Protein AF-A0A326QQ87-F1 (afdb_monomer_lite)

Secondary structure (DSSP, 8-state):
----HHHHHHHHHHHHTS--EEEEEEE-STTEEEEEEEETTEEEEEEEETTT--EEEEEEEE---------

pLDDT: mean 86.29, std 13.6, range [43.56, 96.94]

Radius of gyration: 13.5 Å; chains: 1; bounding box: 39×18×40 Å

Foldseek 3Di:
DDQDQVNVQVLVCVVVVFRKHFPDWDDDPDQKIWGWIDTVQFIWIWIARNVVRDIDIDTPGGNPPPPPPPD

Sequence (71 aa):
MHQTRAAIARQLSSHQGEAVQVVKADVAQGHRIRGLAVCPGRVMSFVLDACTGSVRTRNLLELSSLTRDLA

Structure (mmCIF, N/CA/C/O backbone):
data_AF-A0A326QQ87-F1
#
_entry.id   AF-A0A326QQ87-F1
#
loop_
_atom_site.group_PDB
_atom_site.id
_atom_site.type_symbol
_atom_site.label_atom_id
_atom_site.label_alt_id
_atom_site.label_comp_id
_atom_site.label_asym_id
_atom_site.label_entity_id
_atom_site.label_seq_id
_atom_site.pdbx_PDB_ins_code
_atom_site.Cartn_x
_atom_site.Cartn_y
_atom_site.Cartn_z
_atom_site.occupancy
_atom_site.B_iso_or_equiv
_atom_site.auth_seq_id
_atom_site.auth_comp_id
_atom_site.auth_asym_id
_atom_site.auth_atom_id
_atom_site.pdbx_PDB_model_num
ATOM 1 N N . MET A 1 1 ? 16.479 -2.684 -8.523 1.00 50.38 1 MET A N 1
ATOM 2 C CA . MET A 1 1 ? 15.973 -2.404 -7.160 1.00 50.38 1 MET A CA 1
ATOM 3 C C . MET A 1 1 ? 14.808 -3.341 -6.873 1.00 50.38 1 MET A C 1
ATOM 5 O O . MET A 1 1 ? 13.780 -3.207 -7.522 1.00 50.38 1 MET A O 1
ATOM 9 N N . HIS A 1 2 ? 14.960 -4.310 -5.967 1.00 56.66 2 HIS A N 1
ATOM 10 C CA . HIS A 1 2 ? 13.829 -5.117 -5.495 1.00 56.66 2 HIS A CA 1
ATOM 11 C C . HIS A 1 2 ? 13.133 -4.362 -4.363 1.00 56.66 2 HIS A C 1
ATOM 13 O O . HIS A 1 2 ? 13.715 -4.166 -3.300 1.00 56.66 2 HIS A O 1
ATOM 19 N N . GLN A 1 3 ? 11.908 -3.894 -4.594 1.00 66.12 3 GLN A N 1
ATOM 20 C CA . GLN A 1 3 ? 11.119 -3.249 -3.549 1.00 66.12 3 GLN A CA 1
ATOM 21 C C . GLN A 1 3 ? 10.443 -4.326 -2.695 1.00 66.12 3 GLN A C 1
ATOM 23 O O . GLN A 1 3 ? 9.602 -5.086 -3.173 1.00 66.12 3 GLN A O 1
ATOM 28 N N . THR A 1 4 ? 10.825 -4.414 -1.424 1.00 82.69 4 THR A N 1
ATOM 29 C CA . THR A 1 4 ? 10.236 -5.368 -0.477 1.00 82.69 4 THR A CA 1
ATOM 30 C C . THR A 1 4 ? 8.796 -4.963 -0.141 1.00 82.69 4 THR A C 1
ATOM 32 O O . THR A 1 4 ? 8.496 -3.772 -0.043 1.00 82.69 4 THR A O 1
ATOM 35 N N . ARG A 1 5 ? 7.903 -5.928 0.132 1.00 85.00 5 ARG A N 1
ATOM 36 C CA . ARG A 1 5 ? 6.503 -5.671 0.556 1.00 85.00 5 ARG A CA 1
ATOM 37 C C . ARG A 1 5 ? 6.386 -4.649 1.696 1.00 85.00 5 ARG A C 1
ATOM 39 O O . ARG A 1 5 ? 5.476 -3.830 1.681 1.00 85.00 5 ARG A O 1
ATOM 46 N N . ALA A 1 6 ? 7.333 -4.643 2.636 1.00 88.81 6 ALA A N 1
ATOM 47 C CA . ALA A 1 6 ? 7.391 -3.671 3.730 1.00 88.81 6 ALA A CA 1
ATOM 48 C C . ALA A 1 6 ? 7.684 -2.228 3.266 1.00 88.81 6 ALA A C 1
ATOM 50 O O . ALA A 1 6 ? 7.181 -1.271 3.850 1.00 88.81 6 ALA A O 1
ATOM 51 N N . ALA A 1 7 ? 8.486 -2.043 2.214 1.00 90.50 7 ALA A N 1
ATOM 52 C CA . ALA A 1 7 ? 8.741 -0.720 1.642 1.00 90.50 7 ALA A CA 1
ATOM 53 C C . ALA A 1 7 ? 7.491 -0.176 0.936 1.00 90.50 7 ALA A C 1
ATOM 55 O O . ALA A 1 7 ? 7.123 0.976 1.151 1.00 90.50 7 ALA A O 1
ATOM 56 N N . ILE A 1 8 ? 6.800 -1.037 0.182 1.00 91.75 8 ILE A N 1
ATOM 57 C CA . ILE A 1 8 ? 5.531 -0.702 -0.476 1.00 91.75 8 ILE A CA 1
ATOM 58 C C . ILE A 1 8 ? 4.479 -0.320 0.573 1.00 91.75 8 ILE A C 1
ATOM 60 O O . ILE A 1 8 ? 3.841 0.720 0.446 1.00 91.75 8 ILE A O 1
ATOM 64 N N . ALA A 1 9 ? 4.347 -1.111 1.644 1.00 93.44 9 ALA A N 1
ATOM 65 C CA . ALA A 1 9 ? 3.428 -0.820 2.743 1.00 93.44 9 ALA A CA 1
ATOM 66 C C . ALA A 1 9 ? 3.696 0.557 3.368 1.00 93.44 9 ALA A C 1
ATOM 68 O O . ALA A 1 9 ? 2.765 1.332 3.533 1.00 93.44 9 ALA A O 1
ATOM 69 N N . ARG A 1 10 ? 4.962 0.917 3.632 1.00 93.25 10 ARG A N 1
ATOM 70 C CA . ARG A 1 10 ? 5.310 2.246 4.169 1.00 93.25 10 ARG A CA 1
ATOM 71 C C . ARG A 1 10 ? 4.907 3.395 3.243 1.00 93.25 10 ARG A C 1
ATOM 73 O O . ARG A 1 10 ? 4.375 4.390 3.726 1.00 93.25 10 ARG A O 1
ATOM 80 N N . GLN A 1 11 ? 5.135 3.269 1.934 1.00 92.6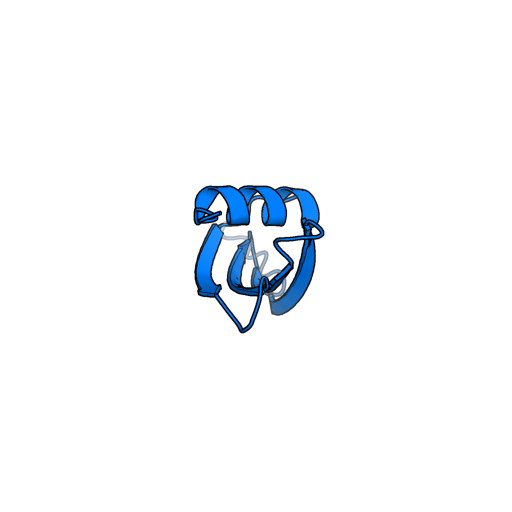9 11 GLN A N 1
ATOM 81 C CA . GLN A 1 11 ? 4.705 4.294 0.974 1.00 92.69 11 GLN A CA 1
ATOM 82 C C . GLN A 1 11 ? 3.184 4.420 0.919 1.00 92.69 11 GLN A C 1
ATOM 84 O O . GLN A 1 11 ? 2.668 5.535 0.928 1.00 92.69 11 GLN A O 1
ATOM 89 N N . LEU A 1 12 ? 2.470 3.293 0.897 1.00 94.06 12 LEU A N 1
ATOM 90 C CA . LEU A 1 12 ? 1.011 3.300 0.905 1.00 94.06 12 LEU A CA 1
ATOM 91 C C . LEU A 1 12 ? 0.462 3.905 2.200 1.00 94.06 12 LEU A C 1
ATOM 93 O O . LEU A 1 12 ? -0.442 4.728 2.127 1.00 94.06 12 LEU A O 1
ATOM 97 N N . SER A 1 13 ? 1.034 3.570 3.360 1.00 94.50 13 SER A N 1
ATOM 98 C CA . SER A 1 13 ? 0.617 4.155 4.637 1.00 94.50 13 SER A CA 1
ATOM 99 C C . SER A 1 13 ? 0.831 5.667 4.674 1.00 94.50 13 SER A C 1
ATOM 101 O O . SER A 1 13 ? -0.049 6.402 5.109 1.00 94.50 13 SER A O 1
ATOM 103 N N . SER A 1 14 ? 1.970 6.145 4.160 1.00 93.50 14 SER A N 1
ATOM 104 C CA . SER A 1 14 ? 2.249 7.583 4.043 1.00 93.50 14 SER A CA 1
ATOM 105 C C . SER A 1 14 ? 1.247 8.291 3.121 1.00 93.50 14 SER A C 1
ATOM 107 O O . SER A 1 14 ? 0.766 9.372 3.441 1.00 93.50 14 SER A O 1
ATOM 109 N N . HIS A 1 15 ? 0.879 7.657 2.002 1.00 91.81 15 HIS A N 1
ATOM 110 C CA . HIS A 1 15 ? -0.090 8.207 1.051 1.00 91.81 15 HIS A CA 1
ATOM 111 C C . HIS A 1 15 ? -1.529 8.225 1.594 1.00 91.81 15 HIS A C 1
ATOM 113 O O . HIS A 1 15 ? -2.268 9.166 1.324 1.00 91.81 15 HIS A O 1
ATOM 119 N N . GLN A 1 16 ? -1.944 7.184 2.322 1.00 89.31 16 GLN A N 1
ATOM 120 C CA . GLN A 1 16 ? -3.317 7.055 2.825 1.00 89.31 16 GLN A CA 1
ATOM 121 C C . GLN A 1 16 ? -3.529 7.735 4.187 1.00 89.31 16 GLN A C 1
ATOM 123 O O . GLN A 1 16 ? -4.670 7.975 4.566 1.00 89.31 16 GLN A O 1
ATOM 128 N N . GLY A 1 17 ? -2.456 8.049 4.923 1.00 91.38 17 GLY A N 1
ATOM 129 C CA . GLY A 1 17 ? -2.539 8.609 6.277 1.00 91.38 17 GLY A CA 1
ATOM 130 C C . GLY A 1 17 ? -2.936 7.589 7.352 1.00 91.38 17 GLY A C 1
ATOM 131 O O . GLY A 1 17 ? -3.289 7.968 8.464 1.00 91.38 17 GLY A O 1
ATOM 132 N N . GLU A 1 18 ? -2.881 6.295 7.038 1.00 91.12 18 GLU A N 1
ATOM 133 C CA . GLU A 1 18 ? -3.316 5.199 7.908 1.00 91.12 18 GLU A CA 1
ATOM 134 C C . GLU A 1 18 ? -2.446 3.954 7.705 1.00 91.12 18 GLU A C 1
ATOM 136 O O . GLU A 1 18 ? -1.710 3.843 6.725 1.00 91.12 18 GLU A O 1
ATOM 141 N N . ALA A 1 19 ? -2.503 2.998 8.633 1.00 93.56 19 ALA A N 1
ATOM 142 C CA . ALA A 1 19 ? -1.730 1.768 8.516 1.00 93.56 19 ALA A CA 1
ATOM 143 C C . ALA A 1 19 ? -2.253 0.895 7.362 1.00 93.56 19 ALA A C 1
ATOM 145 O O . ALA A 1 19 ? -3.395 0.433 7.382 1.00 93.56 19 ALA A O 1
ATOM 146 N N . VAL A 1 20 ? -1.391 0.633 6.378 1.00 95.81 20 VAL A N 1
ATOM 147 C CA . VAL A 1 20 ? -1.698 -0.205 5.217 1.00 95.81 20 VAL A CA 1
ATOM 148 C C . VAL A 1 20 ? -0.922 -1.521 5.269 1.00 95.81 20 VAL A C 1
ATOM 150 O O . VAL A 1 20 ? 0.299 -1.544 5.441 1.00 95.81 20 VAL A O 1
ATOM 153 N N . GLN A 1 21 ? -1.618 -2.629 5.022 1.00 95.94 21 GLN A N 1
ATOM 154 C CA . GLN A 1 21 ? -1.023 -3.947 4.815 1.00 95.94 21 GLN A CA 1
ATOM 155 C C . GLN A 1 21 ? -1.128 -4.357 3.343 1.00 95.94 21 GLN A C 1
ATOM 157 O O . GLN A 1 21 ? -2.210 -4.399 2.762 1.00 95.94 21 GLN A O 1
ATOM 162 N N . VAL A 1 22 ? 0.004 -4.720 2.734 1.00 96.06 22 VAL A N 1
ATOM 163 C CA . VAL A 1 22 ? 0.049 -5.237 1.356 1.00 96.06 22 VAL A CA 1
ATOM 164 C C . VAL A 1 22 ? -0.327 -6.717 1.350 1.00 96.06 22 VAL A C 1
ATOM 166 O O . VAL A 1 22 ? 0.418 -7.551 1.872 1.00 96.06 22 VAL A O 1
ATOM 169 N N . VAL A 1 23 ? -1.442 -7.058 0.704 1.00 95.00 23 VAL A N 1
ATOM 170 C CA . VAL A 1 23 ? -1.931 -8.439 0.539 1.00 95.00 23 VAL A CA 1
ATOM 171 C C . VAL A 1 23 ? -1.208 -9.129 -0.611 1.00 95.00 23 VAL A C 1
ATOM 173 O O . VAL A 1 23 ? -0.692 -10.237 -0.452 1.00 95.00 23 VAL A O 1
ATOM 176 N N . LYS A 1 24 ? -1.117 -8.445 -1.753 1.00 93.69 24 LYS A N 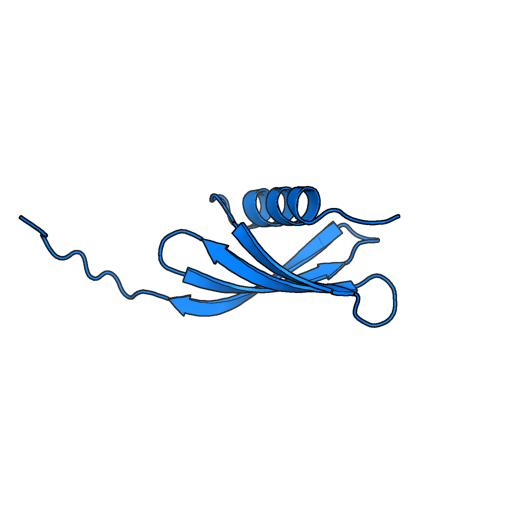1
ATOM 177 C CA . LYS A 1 24 ? -0.440 -8.929 -2.959 1.00 93.69 24 LYS A CA 1
ATOM 178 C C . LYS A 1 24 ? 0.255 -7.769 -3.658 1.00 93.69 24 LYS A C 1
ATOM 180 O O . LYS A 1 24 ? -0.286 -6.668 -3.685 1.00 93.69 24 LYS A O 1
ATOM 185 N N . ALA A 1 25 ? 1.426 -8.027 -4.226 1.00 93.31 25 ALA A N 1
ATOM 186 C CA . ALA A 1 25 ? 2.139 -7.091 -5.080 1.00 93.31 25 ALA A CA 1
ATOM 187 C C . ALA A 1 25 ? 2.813 -7.869 -6.209 1.00 93.31 25 ALA A C 1
ATOM 189 O O . ALA A 1 25 ? 3.563 -8.805 -5.943 1.00 93.31 25 ALA A O 1
ATOM 190 N N . ASP A 1 26 ? 2.548 -7.458 -7.441 1.00 92.31 26 ASP A N 1
ATOM 191 C CA . ASP A 1 26 ? 3.131 -8.011 -8.653 1.00 92.31 26 ASP A CA 1
ATOM 192 C C . ASP A 1 26 ? 3.845 -6.885 -9.410 1.00 92.31 26 ASP A C 1
ATOM 194 O O . ASP A 1 26 ? 3.348 -5.754 -9.505 1.00 92.31 26 ASP A O 1
ATOM 198 N N . VAL A 1 27 ? 5.016 -7.188 -9.967 1.00 88.75 27 VAL A N 1
ATOM 199 C CA . VAL A 1 27 ? 5.705 -6.268 -10.876 1.00 88.75 27 VAL A CA 1
ATOM 200 C C . VAL A 1 27 ? 4.975 -6.316 -12.216 1.00 88.75 27 VAL A C 1
ATOM 202 O O . VAL A 1 27 ? 4.953 -7.343 -12.890 1.00 88.75 27 VAL A O 1
ATOM 205 N N . ALA A 1 28 ? 4.339 -5.209 -12.586 1.00 80.00 28 ALA A N 1
ATOM 206 C CA . ALA A 1 28 ? 3.795 -5.006 -13.920 1.00 80.00 28 ALA A CA 1
ATOM 207 C C . ALA A 1 28 ? 4.908 -4.531 -14.869 1.00 80.00 28 ALA A C 1
ATOM 209 O O . ALA A 1 28 ? 6.011 -4.208 -14.435 1.00 80.00 28 ALA A O 1
ATOM 210 N N . GLN A 1 29 ? 4.624 -4.470 -16.173 1.00 80.06 29 GLN A N 1
ATOM 211 C CA . GLN A 1 29 ? 5.609 -4.042 -17.173 1.00 80.06 29 GLN A CA 1
ATOM 212 C C . GLN A 1 29 ? 6.325 -2.736 -16.777 1.00 80.06 29 GLN A C 1
ATOM 214 O O . GLN A 1 29 ? 5.690 -1.740 -16.415 1.00 80.06 29 GLN A O 1
ATOM 219 N N . GLY A 1 30 ? 7.658 -2.758 -16.867 1.00 83.88 30 GLY A N 1
ATOM 220 C CA . GLY A 1 30 ? 8.529 -1.647 -16.491 1.00 83.88 30 GLY A CA 1
ATOM 221 C C . GLY A 1 30 ? 8.766 -1.551 -14.981 1.00 83.88 30 GLY A C 1
ATOM 222 O O . GLY A 1 30 ? 9.176 -2.514 -14.338 1.00 83.88 30 GLY A O 1
ATOM 223 N N . HIS A 1 31 ? 8.548 -0.358 -14.424 1.00 85.94 31 HIS A N 1
ATOM 224 C CA . HIS A 1 31 ? 8.824 -0.022 -13.018 1.00 85.94 31 HIS A CA 1
ATOM 225 C C . HIS A 1 31 ? 7.552 0.166 -12.188 1.00 85.94 31 HIS A C 1
ATOM 227 O O . HIS A 1 31 ? 7.571 0.789 -11.129 1.00 85.94 31 HIS A O 1
ATOM 233 N N . ARG A 1 32 ? 6.425 -0.358 -12.675 1.00 91.69 32 ARG A N 1
ATOM 234 C CA . ARG A 1 32 ? 5.142 -0.263 -11.983 1.00 91.69 32 ARG A CA 1
ATOM 235 C C . ARG A 1 32 ? 4.886 -1.519 -11.177 1.00 91.69 32 ARG A C 1
ATOM 237 O O . ARG A 1 32 ? 4.903 -2.620 -11.710 1.00 91.69 32 ARG A O 1
ATOM 244 N N . ILE A 1 33 ? 4.559 -1.339 -9.912 1.00 93.62 33 ILE A N 1
ATOM 245 C CA . ILE A 1 33 ? 4.102 -2.398 -9.025 1.00 93.62 33 ILE A CA 1
ATOM 246 C C . ILE A 1 33 ? 2.599 -2.235 -8.863 1.00 93.62 33 ILE A C 1
ATOM 248 O O . ILE A 1 33 ? 2.115 -1.142 -8.569 1.00 93.62 33 ILE A O 1
ATOM 252 N N . ARG A 1 34 ? 1.846 -3.310 -9.078 1.00 94.75 34 ARG A N 1
ATOM 253 C CA . ARG A 1 34 ? 0.394 -3.328 -8.887 1.00 94.75 34 ARG A CA 1
ATOM 254 C C . ARG A 1 34 ? 0.044 -4.315 -7.80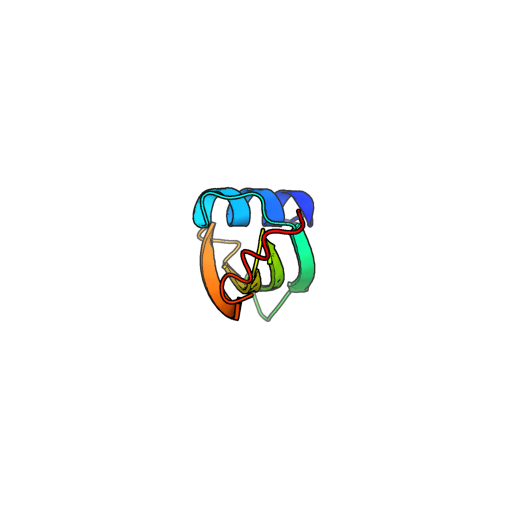1 1.00 94.75 34 ARG A C 1
ATOM 256 O O . ARG A 1 34 ? 0.722 -5.326 -7.641 1.00 94.75 34 ARG A O 1
ATOM 263 N N . GLY A 1 35 ? -1.022 -4.048 -7.071 1.00 94.94 35 GLY A N 1
ATOM 264 C CA . GLY A 1 35 ? -1.369 -4.950 -5.996 1.00 94.94 35 GLY A CA 1
ATOM 265 C C . GLY A 1 35 ? -2.669 -4.642 -5.298 1.00 94.94 35 GLY A C 1
ATOM 266 O O . GLY A 1 35 ? -3.436 -3.764 -5.696 1.00 94.94 35 GLY A O 1
ATOM 267 N N . LEU A 1 36 ? -2.874 -5.410 -4.237 1.00 96.50 36 LEU A N 1
ATOM 2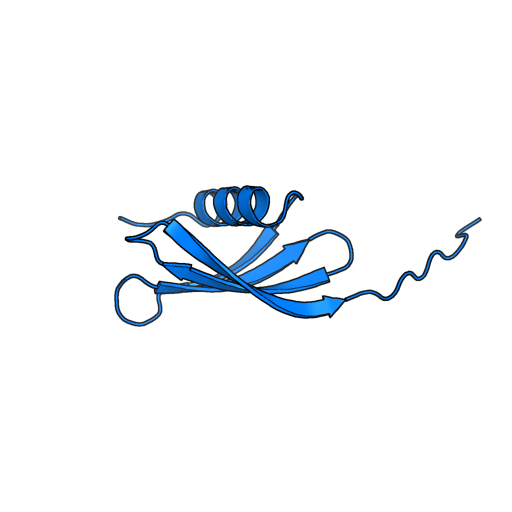68 C CA . LEU A 1 36 ? -3.980 -5.282 -3.308 1.00 96.50 36 LEU A CA 1
ATOM 269 C C . LEU A 1 36 ? -3.428 -4.949 -1.935 1.00 96.50 36 LEU A C 1
ATOM 271 O O . LEU A 1 36 ? -2.443 -5.544 -1.481 1.00 96.50 36 LEU A O 1
ATOM 275 N N . ALA A 1 37 ? -4.091 -4.018 -1.273 1.00 96.44 37 ALA A N 1
ATOM 276 C CA . ALA A 1 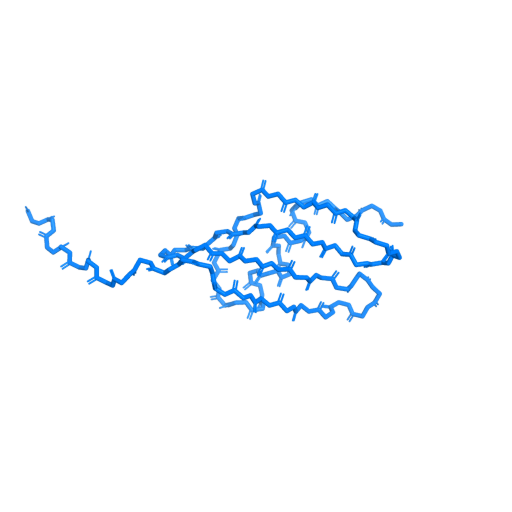37 ? -3.784 -3.629 0.081 1.00 96.44 37 ALA A CA 1
ATOM 277 C C . ALA A 1 37 ? -5.070 -3.455 0.886 1.00 96.44 37 ALA A C 1
ATOM 279 O O . ALA A 1 37 ? -6.154 -3.262 0.331 1.00 96.44 37 ALA A O 1
ATOM 280 N N . VAL A 1 38 ? -4.930 -3.543 2.198 1.00 95.25 38 VAL A N 1
ATOM 281 C CA . VAL A 1 38 ? -6.016 -3.323 3.146 1.00 95.25 38 VAL A CA 1
ATOM 282 C C . VAL A 1 38 ? -5.589 -2.284 4.167 1.00 95.25 38 VAL A C 1
ATOM 284 O O . VAL A 1 38 ? -4.417 -2.221 4.545 1.00 95.25 38 VAL A O 1
ATOM 287 N N . CYS A 1 39 ? -6.543 -1.476 4.595 1.00 92.44 39 CYS A N 1
ATOM 288 C CA . CYS A 1 39 ? -6.445 -0.594 5.750 1.00 92.44 39 CYS A CA 1
ATOM 289 C C . CYS A 1 39 ? -7.740 -0.736 6.571 1.00 92.44 39 CYS A C 1
ATOM 291 O O . CYS A 1 39 ? -8.663 -1.433 6.121 1.00 92.44 39 CYS A O 1
ATOM 293 N N . PRO A 1 40 ? -7.820 -0.172 7.789 1.00 90.12 40 PRO A N 1
ATOM 294 C CA . PRO A 1 40 ? -9.030 -0.237 8.599 1.00 90.12 40 PRO A CA 1
ATOM 295 C C . PRO A 1 40 ? -10.288 0.098 7.788 1.00 90.12 40 PRO A C 1
ATOM 297 O O . PRO A 1 40 ? -10.425 1.173 7.218 1.00 90.12 40 PRO A O 1
ATOM 300 N N . GLY A 1 41 ? -11.208 -0.862 7.696 1.00 89.88 41 GLY A N 1
ATOM 301 C CA . GLY A 1 41 ? -12.475 -0.660 6.999 1.00 89.88 41 GLY A CA 1
ATOM 302 C C . GLY A 1 41 ? -12.423 -0.699 5.470 1.00 89.88 41 GLY A C 1
ATOM 303 O O . GLY A 1 41 ? -13.465 -0.502 4.855 1.00 89.88 41 GLY A O 1
ATOM 304 N N . ARG A 1 42 ? -11.284 -0.955 4.813 1.00 92.50 42 ARG A N 1
ATOM 305 C CA . ARG A 1 42 ? -11.202 -0.812 3.349 1.00 92.50 42 ARG A CA 1
ATOM 306 C C . ARG A 1 42 ? -10.222 -1.773 2.687 1.00 92.50 42 ARG A C 1
ATOM 308 O O . ARG A 1 42 ? -9.095 -1.983 3.130 1.00 92.50 42 ARG A O 1
ATOM 315 N N . VAL A 1 43 ? -10.651 -2.307 1.547 1.00 94.69 43 VAL A N 1
ATOM 316 C CA . VAL A 1 43 ? -9.815 -3.039 0.594 1.00 94.69 43 VAL A CA 1
ATOM 317 C C . VAL A 1 43 ? -9.595 -2.152 -0.622 1.00 94.69 43 VAL A C 1
ATOM 319 O O . VAL A 1 43 ? -10.546 -1.626 -1.208 1.00 94.69 43 VAL A O 1
ATOM 322 N N . MET A 1 44 ? -8.343 -2.002 -1.034 1.00 96.12 44 MET A N 1
ATOM 323 C CA . MET A 1 44 ? -7.964 -1.159 -2.161 1.00 96.12 44 MET A CA 1
ATOM 324 C C . MET A 1 44 ? -7.036 -1.893 -3.126 1.00 96.12 44 MET A C 1
ATOM 326 O O . MET A 1 44 ? -6.208 -2.717 -2.736 1.00 96.12 44 MET A O 1
ATOM 330 N N . SER A 1 45 ? -7.147 -1.542 -4.401 1.00 96.94 45 SER A N 1
ATOM 331 C CA . SER A 1 45 ? -6.086 -1.787 -5.375 1.00 96.94 45 SER A CA 1
ATOM 332 C C . SER A 1 45 ? -5.128 -0.604 -5.391 1.00 96.94 45 SER A C 1
ATOM 334 O O . SER A 1 45 ? -5.537 0.532 -5.135 1.00 96.94 45 SER A O 1
ATOM 336 N N . PHE A 1 46 ? -3.862 -0.858 -5.705 1.00 95.62 46 PHE A N 1
ATOM 337 C CA . PHE A 1 46 ? -2.866 0.195 -5.851 1.00 95.62 46 PHE A CA 1
ATOM 338 C C . PHE A 1 46 ? -1.982 -0.007 -7.079 1.00 95.62 46 PHE A C 1
ATOM 340 O O . PHE A 1 46 ? -1.769 -1.128 -7.552 1.00 95.62 46 PHE A O 1
ATOM 347 N N . VAL A 1 47 ? -1.443 1.107 -7.567 1.00 95.44 47 VAL A N 1
ATOM 348 C CA . VAL A 1 47 ? -0.342 1.165 -8.524 1.00 95.44 47 VAL A CA 1
ATOM 349 C C . VAL A 1 47 ? 0.729 2.073 -7.932 1.00 95.44 47 VAL A C 1
ATOM 351 O O . VAL A 1 47 ? 0.455 3.234 -7.637 1.00 95.44 47 VAL A O 1
ATOM 354 N N . LEU A 1 48 ? 1.931 1.537 -7.764 1.00 94.06 48 LEU A N 1
ATOM 355 C CA . LEU A 1 48 ? 3.121 2.263 -7.342 1.00 94.06 48 LEU A CA 1
ATOM 356 C C . LEU A 1 48 ? 4.089 2.341 -8.520 1.00 94.06 48 LEU A C 1
ATOM 358 O O . LEU A 1 48 ? 4.468 1.319 -9.090 1.00 94.06 48 LEU A O 1
ATOM 362 N N . ASP A 1 49 ? 4.491 3.547 -8.883 1.00 92.19 49 ASP A N 1
ATOM 363 C CA . ASP A 1 49 ? 5.568 3.782 -9.834 1.00 92.19 49 ASP A CA 1
ATOM 364 C C . ASP A 1 49 ? 6.895 3.873 -9.069 1.00 92.19 49 ASP A C 1
ATOM 366 O O . ASP A 1 49 ? 7.135 4.823 -8.326 1.00 92.19 49 ASP A O 1
ATOM 370 N N . ALA A 1 50 ? 7.752 2.860 -9.206 1.00 86.25 50 ALA A N 1
ATOM 371 C CA . ALA A 1 50 ? 8.987 2.750 -8.433 1.00 86.25 50 ALA A CA 1
ATOM 372 C C . ALA A 1 50 ? 10.070 3.761 -8.855 1.00 86.25 50 ALA A C 1
ATOM 374 O O . ALA A 1 50 ? 11.042 3.935 -8.123 1.00 86.25 50 ALA A O 1
ATOM 375 N N . CYS A 1 51 ? 9.919 4.430 -10.004 1.00 86.62 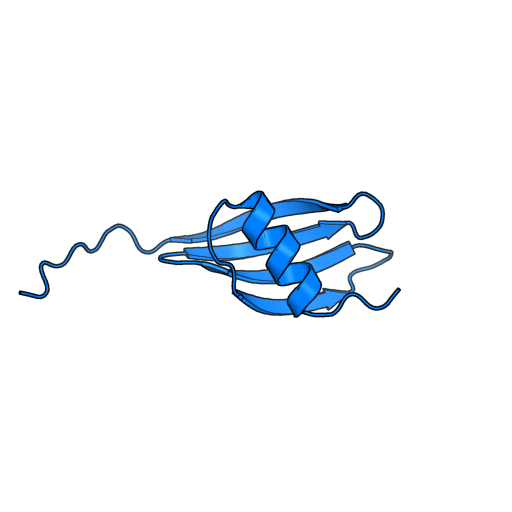51 CYS A N 1
ATOM 376 C CA . CYS A 1 51 ? 10.842 5.480 -10.442 1.00 86.62 51 CYS A CA 1
ATOM 377 C C . CYS A 1 51 ? 10.502 6.831 -9.831 1.00 86.62 51 CYS A C 1
ATOM 379 O O . CYS A 1 51 ? 11.387 7.549 -9.378 1.00 86.62 51 CYS A O 1
ATOM 381 N N . THR A 1 52 ? 9.219 7.178 -9.840 1.00 89.44 52 THR A N 1
ATOM 382 C CA . THR A 1 52 ? 8.739 8.487 -9.372 1.00 89.44 52 THR A CA 1
ATOM 383 C C . THR A 1 52 ? 8.286 8.466 -7.915 1.00 89.44 52 THR A C 1
ATOM 385 O O . THR A 1 52 ? 8.087 9.518 -7.316 1.00 89.44 52 THR A O 1
ATOM 388 N N . GLY A 1 53 ? 8.073 7.278 -7.345 1.00 87.94 53 GLY A N 1
ATOM 389 C CA . GLY A 1 53 ? 7.429 7.107 -6.045 1.00 87.94 53 GLY A CA 1
ATOM 390 C C . GLY A 1 53 ? 5.930 7.424 -6.059 1.00 87.94 53 GLY A C 1
ATOM 391 O O . GLY A 1 53 ? 5.312 7.425 -4.996 1.00 87.94 53 GLY A O 1
ATOM 392 N N . SER A 1 54 ? 5.341 7.688 -7.233 1.00 91.12 54 SER A N 1
ATOM 393 C CA . SER A 1 54 ? 3.925 8.027 -7.364 1.00 91.12 54 SER A CA 1
ATOM 394 C C . SER A 1 54 ? 3.044 6.836 -6.998 1.00 91.12 54 SER A C 1
ATOM 396 O O . SER A 1 54 ? 3.230 5.725 -7.500 1.00 91.12 54 SER A O 1
ATOM 398 N N . VAL A 1 55 ? 2.057 7.087 -6.143 1.00 94.25 55 VAL A N 1
ATOM 399 C CA . VAL A 1 55 ? 1.068 6.106 -5.701 1.00 94.25 55 VAL A CA 1
ATOM 400 C C . VAL A 1 55 ? -0.298 6.508 -6.239 1.00 94.25 55 VAL A C 1
ATOM 402 O O . VAL A 1 55 ? -0.687 7.671 -6.193 1.00 94.25 55 VAL A O 1
ATOM 405 N N . ARG A 1 56 ? -1.040 5.528 -6.749 1.00 94.56 56 ARG A N 1
ATOM 406 C CA . ARG A 1 56 ? -2.467 5.658 -7.048 1.00 94.56 56 ARG A CA 1
ATOM 407 C C . ARG A 1 56 ? -3.207 4.521 -6.380 1.00 94.56 56 ARG A C 1
ATOM 409 O O . ARG A 1 56 ? -2.812 3.365 -6.533 1.00 94.56 56 ARG A O 1
ATOM 416 N N . THR A 1 57 ? -4.288 4.838 -5.687 1.00 95.00 57 THR A N 1
ATOM 417 C CA . THR A 1 57 ? -5.145 3.862 -5.017 1.00 95.00 57 THR A CA 1
ATOM 418 C C . THR A 1 57 ? -6.557 3.929 -5.584 1.00 95.00 57 THR A C 1
ATOM 420 O O . THR A 1 57 ? -7.002 4.959 -6.093 1.00 95.00 57 THR A O 1
ATOM 423 N N . ARG A 1 58 ? -7.261 2.799 -5.548 1.00 95.25 58 ARG A N 1
ATOM 424 C CA . ARG A 1 58 ? -8.686 2.716 -5.871 1.00 95.25 58 ARG A CA 1
ATOM 425 C C . ARG A 1 58 ? -9.361 1.787 -4.878 1.00 95.25 58 ARG A C 1
ATOM 427 O O . ARG A 1 58 ? -8.981 0.617 -4.785 1.00 95.25 58 ARG A O 1
ATOM 434 N N . ASN A 1 59 ? -10.379 2.299 -4.196 1.00 93.88 59 ASN A N 1
ATOM 435 C CA . ASN A 1 59 ? -11.207 1.518 -3.284 1.00 93.88 59 ASN A CA 1
ATOM 436 C C . ASN A 1 59 ? -11.946 0.439 -4.079 1.00 93.88 59 ASN A C 1
ATOM 438 O O . ASN A 1 59 ? -12.556 0.721 -5.112 1.00 93.88 59 ASN A O 1
ATOM 442 N N . LEU A 1 60 ? -11.842 -0.800 -3.611 1.00 94.25 60 LEU A N 1
ATOM 443 C CA . LEU A 1 60 ? -12.574 -1.943 -4.156 1.00 94.25 60 LEU A CA 1
ATOM 444 C C . LEU A 1 60 ? -13.745 -2.311 -3.255 1.00 94.25 60 LEU A C 1
ATOM 446 O O . LEU A 1 60 ? -14.806 -2.683 -3.744 1.00 94.25 60 LEU A O 1
ATOM 450 N N . LEU A 1 61 ? -13.529 -2.206 -1.946 1.00 92.38 61 LEU A N 1
ATOM 451 C CA . LEU A 1 61 ? -14.532 -2.454 -0.932 1.00 92.38 61 LEU A CA 1
ATOM 452 C C . LEU A 1 61 ? -14.284 -1.505 0.230 1.00 92.38 61 LEU A C 1
ATOM 454 O O . LEU A 1 61 ? -13.147 -1.314 0.658 1.00 92.38 61 LEU A O 1
ATOM 458 N N . GLU A 1 62 ? -15.359 -0.935 0.740 1.00 89.81 62 GLU A N 1
ATOM 459 C CA . GLU A 1 62 ? -15.361 -0.129 1.945 1.00 89.81 62 GLU A CA 1
ATOM 460 C C . GLU A 1 62 ? -16.425 -0.725 2.852 1.00 89.81 62 GLU A C 1
ATOM 462 O O . GLU A 1 62 ? -17.570 -0.927 2.441 1.00 89.81 62 GLU A O 1
ATOM 467 N N . LEU A 1 63 ? -16.026 -1.090 4.064 1.00 84.25 63 LEU A N 1
ATOM 468 C CA . LEU A 1 63 ? -16.956 -1.429 5.117 1.00 84.25 63 LEU A CA 1
ATOM 469 C C . LEU A 1 63 ? -17.679 -0.125 5.448 1.00 84.25 63 LEU A C 1
ATOM 471 O O . LEU A 1 63 ? -17.167 0.701 6.200 1.00 84.25 63 LEU A O 1
ATOM 475 N N . SER A 1 64 ? -18.856 0.074 4.843 1.00 69.69 64 SER A N 1
ATOM 476 C CA . SER A 1 64 ? -19.814 1.086 5.290 1.00 69.69 64 SER A CA 1
ATOM 477 C C . SER A 1 64 ? -19.911 0.952 6.798 1.00 69.69 64 SER A C 1
ATOM 479 O O . SER A 1 64 ? -20.073 -0.182 7.253 1.00 69.69 64 SER A O 1
ATOM 481 N N . SER A 1 65 ? -19.758 2.050 7.536 1.00 58.75 65 SER A N 1
ATOM 482 C CA . SER A 1 65 ? -19.723 2.084 8.996 1.00 58.75 65 SER A CA 1
ATOM 483 C C . SER A 1 65 ? -20.872 1.276 9.608 1.00 58.75 65 SER A C 1
ATOM 485 O O . SER A 1 65 ? -21.916 1.804 9.975 1.00 58.75 65 SER A O 1
ATOM 487 N N . LEU A 1 66 ? -20.670 -0.026 9.773 1.00 53.59 66 LEU A N 1
ATOM 488 C CA . LEU A 1 66 ? -21.306 -0.800 10.809 1.00 53.59 66 LEU A CA 1
ATOM 489 C C . LEU A 1 66 ? -20.491 -0.463 12.049 1.00 53.59 66 LEU A C 1
ATOM 491 O O . LEU A 1 66 ? -19.760 -1.293 12.580 1.00 53.59 66 LEU A O 1
ATOM 495 N N . THR A 1 67 ? -20.647 0.774 12.526 1.00 55.03 67 THR A N 1
ATOM 496 C CA . THR A 1 67 ? -20.765 1.008 13.960 1.00 55.03 67 THR A CA 1
ATOM 497 C C . THR A 1 67 ? -21.965 0.185 14.409 1.00 55.03 67 THR A C 1
ATOM 499 O O . THR A 1 67 ? -23.065 0.688 14.606 1.00 55.03 67 THR A O 1
ATOM 502 N N . ARG A 1 68 ? -21.781 -1.134 14.498 1.00 55.41 68 ARG A N 1
ATOM 503 C CA . ARG A 1 68 ? -22.451 -1.841 15.562 1.00 55.41 68 ARG A CA 1
ATOM 504 C C . ARG A 1 68 ? -21.752 -1.303 16.793 1.00 55.41 68 ARG A C 1
ATOM 506 O O . ARG A 1 68 ? -20.559 -1.542 16.974 1.00 55.41 68 ARG A O 1
ATOM 513 N N . ASP A 1 69 ? -22.501 -0.567 17.597 1.00 53.44 69 ASP A N 1
ATOM 514 C CA . ASP A 1 69 ? -22.581 -0.918 19.006 1.00 53.44 69 ASP A CA 1
ATOM 515 C C . ASP A 1 69 ? -22.554 -2.454 19.104 1.00 53.44 69 ASP A C 1
ATOM 517 O O . ASP A 1 69 ? -23.578 -3.129 19.044 1.00 53.44 69 ASP A O 1
ATOM 521 N N . LEU A 1 70 ? -21.355 -3.034 19.122 1.00 57.31 70 LEU A N 1
ATOM 522 C CA . LEU A 1 70 ? -21.118 -4.335 19.720 1.00 57.31 70 LEU A CA 1
ATOM 523 C C . LEU A 1 70 ? -20.938 -4.027 21.206 1.00 57.31 70 LEU A C 1
ATOM 525 O O . LEU A 1 70 ? -19.830 -4.096 21.733 1.00 57.31 70 LEU A O 1
ATOM 529 N N . ALA A 1 71 ? -22.027 -3.536 21.801 1.00 43.56 71 ALA A N 1
ATOM 530 C CA . ALA A 1 71 ? -22.243 -3.560 23.234 1.00 43.56 71 ALA A CA 1
ATOM 531 C C . ALA A 1 71 ? -22.576 -4.997 23.650 1.00 43.56 71 ALA A C 1
ATOM 533 O O . ALA A 1 71 ? -23.235 -5.704 22.848 1.00 43.56 71 ALA A O 1
#